Protein AF-A0A8J7MPU2-F1 (afdb_monomer)

Radius of gyration: 14.2 Å; Cα contacts (8 Å, |Δi|>4): 98; chains: 1; bounding box: 38×24×35 Å

pLDDT: mean 89.89, std 11.57, range [38.78, 98.19]

InterPro domains:
  IPR033891 Tetratricopeptide repeat protein 38 [PTHR16263] (2-90)

Solvent-accessible surface area (backbone atoms only — not comparable to full-atom values): 5789 Å² total; per-residue (Å²): 107,50,60,83,69,74,32,51,68,62,45,50,52,42,39,53,67,71,62,53,59,66,87,68,85,50,58,66,54,48,34,55,49,36,54,51,50,54,53,35,47,77,72,70,40,88,69,76,74,63,29,50,62,45,16,57,53,22,56,69,52,55,71,69,78,84,44,72,72,46,50,57,30,28,43,51,14,14,59,66,42,66,37,60,69,55,40,51,52,45,51,55,50,64,74,67,55,74,78,85,127

Secondary structure (DSSP, 8-state):
-TGGGT-HHHHHHHIIIIISSS----HHHHHHHHHHHHHHHHTT---TTHHHHHHHHHHHHTTT-S-HHHHHHHHHHHHHTT-HHHHHHHHHHHHHSPP--

Sequence (101 aa):
MHLDLGNAKAALALYDRDIRTEKTDDYRDIANAASLLSRLELEGAPVGNRWDELAHLAETRATDGCLAFADLHYMLALCGGGCEQASAGLIARRSATPALR

Foldseek 3Di:
DCVVVVNLVVLLVCLCPPLPVDLDLPLVSLQVSLVSLVSSVVSVHCNDCSLQSSQVSLLVCLVVPPDPSSLVSSLSSVVVNVVVVSNVVSVVVVVVDPDDD

Organism: NCBI:txid2803939

Structure (mmCIF, N/CA/C/O backbone):
data_AF-A0A8J7MPU2-F1
#
_entry.id   AF-A0A8J7MPU2-F1
#
loop_
_atom_site.group_PDB
_atom_site.id
_atom_site.type_symbol
_atom_site.label_atom_id
_atom_site.label_alt_id
_atom_site.label_comp_id
_atom_site.label_asym_id
_atom_site.label_entity_id
_atom_site.label_seq_id
_atom_site.pdbx_PDB_ins_code
_atom_site.Cartn_x
_atom_site.Cartn_y
_atom_site.Cartn_z
_atom_site.occupancy
_atom_site.B_iso_or_equiv
_atom_site.auth_seq_id
_atom_site.auth_comp_id
_atom_site.auth_asym_id
_atom_site.auth_atom_id
_atom_site.pdbx_PDB_model_num
ATOM 1 N N . MET A 1 1 ? -13.974 11.030 3.323 1.00 61.88 1 MET A N 1
ATOM 2 C CA . MET A 1 1 ? -13.592 9.599 3.229 1.00 61.88 1 MET A CA 1
ATOM 3 C C . MET A 1 1 ? -13.886 8.902 4.555 1.00 61.88 1 MET A C 1
ATOM 5 O O . MET A 1 1 ? -14.078 9.590 5.545 1.00 61.88 1 MET A O 1
ATOM 9 N N . HIS A 1 2 ? -13.929 7.561 4.613 1.00 71.81 2 HIS A N 1
ATOM 10 C CA . HIS A 1 2 ? -14.146 6.828 5.879 1.00 71.81 2 HIS A CA 1
ATOM 11 C C . HIS A 1 2 ? -13.106 7.160 6.963 1.00 71.81 2 HIS A C 1
ATOM 13 O O . HIS A 1 2 ? -13.451 7.177 8.142 1.00 71.81 2 HIS A O 1
ATOM 19 N N . LEU A 1 3 ? -11.867 7.458 6.556 1.00 69.56 3 LEU A N 1
ATOM 20 C CA . LEU A 1 3 ? -10.789 7.883 7.452 1.00 69.56 3 LEU A CA 1
ATOM 21 C C . LEU A 1 3 ? -11.091 9.230 8.124 1.00 69.56 3 LEU A C 1
ATOM 23 O O . LEU A 1 3 ? -11.016 9.316 9.340 1.00 69.56 3 LEU A O 1
ATOM 27 N N . ASP A 1 4 ? -11.576 10.222 7.373 1.00 72.19 4 ASP A N 1
ATOM 28 C CA . ASP A 1 4 ? -11.940 11.551 7.905 1.00 72.19 4 ASP A CA 1
ATOM 29 C C . ASP A 1 4 ? -13.100 11.509 8.920 1.00 72.19 4 ASP A C 1
ATOM 31 O O . ASP A 1 4 ? -13.358 12.478 9.628 1.00 72.19 4 ASP A O 1
ATOM 35 N N . LEU A 1 5 ? -13.825 10.386 8.975 1.00 79.06 5 LEU A N 1
ATOM 36 C CA . LEU A 1 5 ? -14.909 10.127 9.925 1.00 79.06 5 LEU A CA 1
ATOM 37 C C . LEU A 1 5 ? -14.452 9.268 11.119 1.00 79.06 5 LEU A C 1
ATOM 39 O O . LEU A 1 5 ? -15.293 8.767 11.864 1.00 79.06 5 LEU A O 1
ATOM 43 N N . GLY A 1 6 ? -13.144 9.030 11.270 1.00 77.38 6 GLY A N 1
ATOM 44 C CA . GLY A 1 6 ? -12.571 8.169 12.310 1.00 77.38 6 GLY A CA 1
ATOM 45 C C . GLY A 1 6 ? -12.906 6.683 12.145 1.00 77.38 6 GLY A C 1
ATOM 46 O O . GLY A 1 6 ? -12.736 5.894 13.073 1.00 77.38 6 GLY A O 1
ATOM 47 N N . ASN A 1 7 ? -13.407 6.262 10.978 1.00 87.81 7 ASN A N 1
ATOM 48 C CA . ASN A 1 7 ? -13.877 4.896 10.756 1.00 87.81 7 ASN A CA 1
ATOM 49 C C . ASN A 1 7 ? -12.818 4.032 10.057 1.00 87.81 7 ASN A C 1
ATOM 51 O O . ASN A 1 7 ? -13.013 3.530 8.944 1.00 87.81 7 ASN A O 1
ATOM 55 N N . ALA A 1 8 ? -11.688 3.839 10.740 1.00 90.81 8 ALA A N 1
ATOM 56 C CA . ALA A 1 8 ? -10.572 3.034 10.248 1.00 90.81 8 ALA A CA 1
ATOM 57 C C . ALA A 1 8 ? -10.968 1.576 9.945 1.00 90.81 8 ALA A C 1
ATOM 59 O O . ALA A 1 8 ? -10.501 0.992 8.969 1.00 90.81 8 ALA A O 1
ATOM 60 N N . LYS A 1 9 ? -11.896 0.996 10.719 1.00 90.50 9 LYS A N 1
ATOM 61 C CA . LYS A 1 9 ? -12.389 -0.372 10.487 1.00 90.50 9 LYS A CA 1
ATOM 62 C C . LYS A 1 9 ? -13.123 -0.503 9.151 1.00 90.50 9 LYS A C 1
ATOM 64 O O . LYS A 1 9 ? -12.903 -1.473 8.431 1.00 90.50 9 LYS A O 1
ATOM 69 N N . ALA A 1 10 ? -13.984 0.456 8.807 1.00 92.31 10 ALA A N 1
ATOM 70 C CA . ALA A 1 10 ? -14.666 0.444 7.514 1.00 92.31 10 ALA A CA 1
ATOM 71 C C . ALA A 1 10 ? -13.681 0.653 6.356 1.00 92.31 10 ALA A C 1
ATOM 73 O O . ALA A 1 10 ? -13.801 -0.009 5.330 1.00 92.31 10 ALA A O 1
ATOM 74 N N . ALA A 1 11 ? -12.682 1.519 6.535 1.00 94.12 11 ALA A N 1
ATOM 75 C CA . ALA A 1 11 ? -11.625 1.714 5.547 1.00 94.12 11 ALA A CA 1
ATOM 76 C C . ALA A 1 11 ? -10.773 0.444 5.332 1.00 94.12 11 ALA A C 1
ATOM 78 O O . ALA A 1 11 ? -10.481 0.109 4.188 1.00 94.12 11 ALA A O 1
ATOM 79 N N . LEU A 1 12 ? -10.453 -0.312 6.389 1.00 94.81 12 LEU A N 1
ATOM 80 C CA . LEU A 1 12 ? -9.809 -1.630 6.267 1.00 94.81 12 LEU A CA 1
ATOM 81 C C . LEU A 1 12 ? -10.699 -2.652 5.547 1.00 94.81 12 LEU A C 1
ATOM 83 O O . LEU A 1 12 ? -10.223 -3.390 4.694 1.00 94.81 12 LEU A O 1
ATOM 87 N N . ALA A 1 13 ? -12.003 -2.669 5.827 1.00 93.94 13 ALA A N 1
ATOM 88 C CA . ALA A 1 13 ? -12.922 -3.561 5.119 1.00 93.94 13 ALA A CA 1
ATOM 89 C C . ALA A 1 13 ? -13.015 -3.233 3.615 1.00 93.94 13 ALA A C 1
ATOM 91 O O . ALA A 1 13 ? -13.139 -4.138 2.793 1.00 93.94 13 ALA A O 1
ATOM 92 N N . LEU A 1 14 ? -12.936 -1.947 3.250 1.00 94.00 14 LEU A N 1
ATOM 93 C CA . LEU A 1 14 ? -12.842 -1.508 1.854 1.00 94.00 14 LEU A CA 1
ATOM 94 C C . LEU A 1 14 ? -11.517 -1.911 1.212 1.00 94.00 14 LEU A C 1
ATOM 96 O O . LEU A 1 14 ? -11.509 -2.309 0.049 1.00 94.00 14 LEU A O 1
ATOM 100 N N . TYR A 1 15 ? -10.415 -1.837 1.964 1.00 95.69 15 TYR A N 1
ATOM 101 C CA . TYR A 1 15 ? -9.127 -2.340 1.499 1.00 95.69 15 TYR A CA 1
ATOM 102 C C . TYR A 1 15 ? -9.258 -3.798 1.049 1.00 95.69 15 TYR A C 1
ATOM 104 O O . TYR A 1 15 ? -8.937 -4.117 -0.091 1.00 95.69 15 TYR A O 1
ATOM 112 N N . ASP A 1 16 ? -9.802 -4.656 1.912 1.00 95.44 16 ASP A N 1
ATOM 113 C CA . ASP A 1 16 ? -9.893 -6.093 1.641 1.00 95.44 16 ASP A CA 1
ATOM 114 C C . ASP A 1 16 ? -10.845 -6.414 0.477 1.00 95.44 16 ASP A C 1
ATOM 116 O O . ASP A 1 16 ? -10.532 -7.244 -0.377 1.00 95.44 16 ASP A O 1
ATOM 120 N N . ARG A 1 17 ? -12.011 -5.759 0.432 1.00 94.81 17 ARG A N 1
ATOM 121 C CA . ARG A 1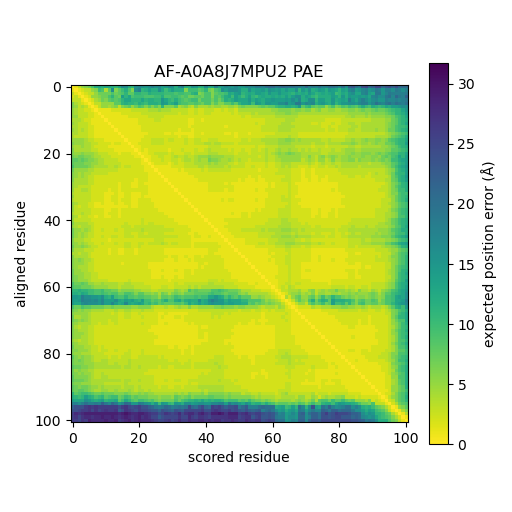 17 ? -13.098 -6.108 -0.499 1.00 94.81 17 ARG A CA 1
ATOM 122 C C . ARG A 1 17 ? -13.028 -5.407 -1.857 1.00 94.81 17 ARG A C 1
ATOM 124 O O . ARG A 1 17 ? -13.487 -5.964 -2.845 1.00 94.81 17 ARG A O 1
ATOM 131 N N . ASP A 1 18 ? -12.500 -4.189 -1.910 1.00 92.44 18 ASP A N 1
ATOM 132 C CA . ASP A 1 18 ? -12.631 -3.359 -3.112 1.00 92.44 18 ASP A CA 1
ATOM 133 C C . ASP A 1 18 ? -11.262 -2.976 -3.698 1.00 92.44 18 ASP A C 1
ATO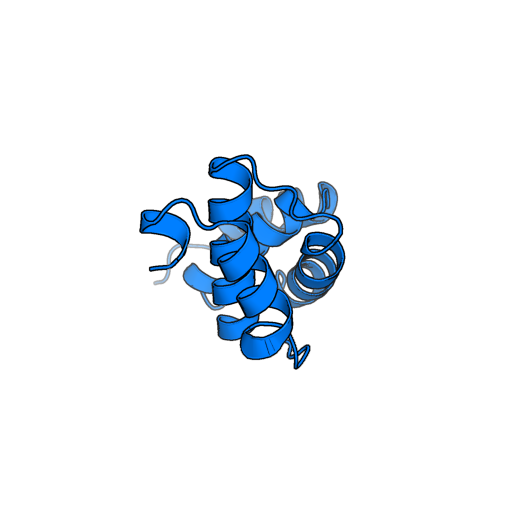M 135 O O . ASP A 1 18 ? -11.122 -2.908 -4.913 1.00 92.44 18 ASP A O 1
ATOM 139 N N . ILE A 1 19 ? -10.238 -2.759 -2.861 1.00 92.62 19 ILE A N 1
ATOM 140 C CA . ILE A 1 19 ? -8.907 -2.315 -3.327 1.00 92.62 19 ILE A CA 1
ATOM 141 C C . ILE A 1 19 ? -7.968 -3.496 -3.578 1.00 92.62 19 ILE A C 1
ATOM 143 O O . ILE A 1 19 ? -7.209 -3.488 -4.544 1.00 92.62 19 ILE A O 1
ATOM 147 N N . ARG A 1 20 ? -7.996 -4.509 -2.706 1.00 95.44 20 ARG A N 1
ATOM 148 C CA . ARG A 1 20 ? -7.063 -5.644 -2.739 1.00 95.44 20 ARG A CA 1
ATOM 149 C C . ARG A 1 20 ? -7.747 -7.004 -2.854 1.00 95.44 20 ARG A C 1
ATOM 151 O O . ARG A 1 20 ? -7.186 -8.026 -2.461 1.00 95.44 20 ARG A O 1
ATOM 158 N N . THR A 1 21 ? -8.950 -7.024 -3.427 1.00 93.75 21 THR A N 1
ATOM 159 C CA . THR A 1 21 ? -9.636 -8.277 -3.772 1.00 93.75 21 THR A CA 1
ATOM 160 C C . THR A 1 21 ? -8.947 -8.999 -4.923 1.00 93.75 21 THR A C 1
ATOM 162 O O . THR A 1 21 ? -8.661 -10.190 -4.806 1.00 93.75 21 THR A O 1
ATOM 165 N N . GLU A 1 22 ? -8.602 -8.284 -5.993 1.00 92.12 22 GLU A N 1
ATOM 166 C CA . GLU A 1 22 ? -7.724 -8.812 -7.035 1.00 92.12 22 GLU A CA 1
ATOM 167 C C . GLU A 1 22 ? -6.282 -8.415 -6.739 1.00 92.12 22 GLU A C 1
ATOM 169 O O . GLU A 1 22 ? -5.984 -7.246 -6.491 1.00 92.12 22 GLU A O 1
ATOM 174 N N . LYS A 1 23 ? -5.379 -9.401 -6.749 1.00 91.31 23 LYS A N 1
ATOM 175 C CA . LYS A 1 23 ? -3.968 -9.208 -6.402 1.00 91.31 23 LYS A CA 1
ATOM 176 C C . LYS A 1 23 ? -3.091 -8.980 -7.631 1.00 91.31 23 LYS A C 1
ATOM 178 O O . LYS A 1 23 ? -2.164 -9.734 -7.904 1.00 91.31 23 LYS A O 1
ATOM 183 N N . THR A 1 24 ? -3.442 -7.959 -8.399 1.00 94.38 24 THR A N 1
ATOM 184 C CA . THR A 1 24 ? -2.698 -7.500 -9.582 1.00 94.38 24 THR A CA 1
ATOM 185 C C . THR A 1 24 ? -1.343 -6.902 -9.203 1.00 94.38 24 THR A C 1
ATOM 187 O O . THR A 1 24 ? -1.152 -6.423 -8.086 1.00 94.38 24 THR 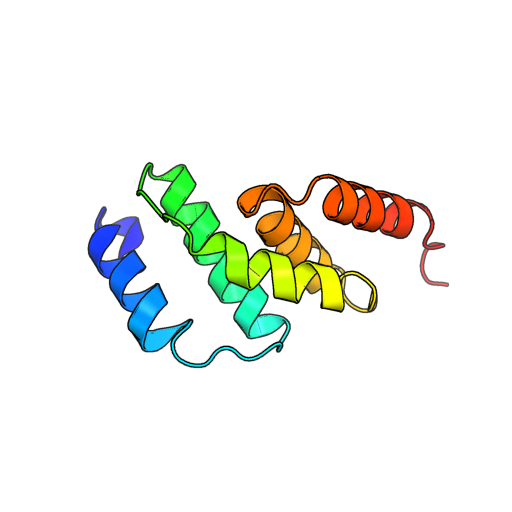A O 1
ATOM 190 N N . ASP A 1 25 ? -0.409 -6.863 -10.146 1.00 92.44 25 ASP A N 1
ATOM 191 C CA . ASP A 1 25 ? 0.891 -6.208 -9.980 1.00 92.44 25 ASP A CA 1
ATOM 192 C C . ASP A 1 25 ? 0.982 -4.856 -10.719 1.00 92.44 25 ASP A C 1
ATOM 194 O O . ASP A 1 25 ? 2.076 -4.339 -10.955 1.00 92.44 25 ASP A O 1
ATOM 198 N N . ASP A 1 26 ? -0.169 -4.262 -11.066 1.00 93.88 26 ASP A N 1
ATOM 199 C CA . ASP A 1 26 ? -0.240 -2.904 -11.604 1.00 93.88 26 ASP A CA 1
ATOM 200 C C . ASP A 1 26 ? 0.237 -1.908 -10.539 1.00 93.88 26 ASP A C 1
ATOM 202 O O . ASP A 1 26 ? -0.232 -1.899 -9.396 1.00 93.88 26 ASP A O 1
ATOM 206 N N . TYR A 1 27 ? 1.162 -1.026 -10.920 1.00 93.25 27 TYR A N 1
ATOM 207 C CA . TYR A 1 27 ? 1.748 -0.053 -10.001 1.00 93.25 27 TYR A CA 1
ATOM 208 C C . TYR A 1 27 ? 0.698 0.856 -9.344 1.00 93.25 27 TYR A C 1
ATOM 210 O O . TYR A 1 27 ? 0.921 1.342 -8.236 1.00 93.25 27 TYR A O 1
ATOM 218 N N . ARG A 1 28 ? -0.438 1.111 -10.007 1.00 95.00 28 ARG A N 1
ATOM 219 C CA . ARG A 1 28 ? -1.532 1.941 -9.476 1.00 95.00 28 ARG A CA 1
ATOM 220 C C . ARG A 1 28 ? -2.271 1.224 -8.361 1.00 95.00 28 ARG A C 1
ATOM 222 O O . ARG A 1 28 ? -2.611 1.859 -7.365 1.00 95.00 28 ARG A O 1
ATOM 229 N N . ASP A 1 29 ? -2.470 -0.079 -8.506 1.00 95.88 29 ASP A N 1
ATOM 230 C CA . ASP A 1 29 ? -3.150 -0.895 -7.504 1.00 95.88 29 ASP A CA 1
ATOM 231 C C . ASP A 1 29 ? -2.273 -1.012 -6.254 1.00 95.88 29 ASP A C 1
ATOM 233 O O . ASP A 1 29 ? -2.741 -0.748 -5.144 1.00 95.88 29 ASP A O 1
ATOM 237 N N . ILE A 1 30 ? -0.970 -1.254 -6.439 1.00 96.50 30 ILE A N 1
ATOM 238 C CA . ILE A 1 30 ? 0.015 -1.247 -5.348 1.00 96.50 30 ILE A CA 1
ATOM 239 C C . ILE A 1 30 ? 0.079 0.138 -4.685 1.00 96.50 30 ILE A C 1
ATOM 241 O O . ILE A 1 30 ? 0.056 0.236 -3.458 1.00 96.50 30 ILE A O 1
ATOM 245 N N . ALA A 1 31 ? 0.109 1.224 -5.465 1.00 96.31 31 ALA A N 1
ATOM 246 C CA . ALA A 1 31 ? 0.177 2.585 -4.932 1.00 96.31 31 ALA A CA 1
ATOM 247 C C . ALA A 1 31 ? -1.055 2.969 -4.102 1.00 96.31 31 ALA A C 1
ATOM 249 O O . ALA A 1 31 ? -0.919 3.525 -3.006 1.00 96.31 31 ALA A O 1
ATOM 250 N N . ASN A 1 32 ? -2.252 2.650 -4.592 1.00 96.06 32 ASN A N 1
ATOM 251 C CA . ASN A 1 32 ? -3.503 2.914 -3.884 1.00 96.06 32 ASN A CA 1
ATOM 252 C C . ASN A 1 32 ? -3.590 2.109 -2.583 1.00 96.06 32 ASN A C 1
ATOM 254 O O . ASN A 1 32 ? -3.953 2.664 -1.539 1.00 96.06 32 ASN A O 1
ATOM 258 N N . ALA A 1 33 ? -3.211 0.829 -2.636 1.00 97.50 33 ALA A N 1
ATOM 259 C CA . ALA A 1 33 ? -3.173 -0.058 -1.482 1.00 97.50 33 ALA A CA 1
ATOM 260 C C . ALA A 1 33 ? -2.172 0.437 -0.422 1.00 97.50 33 ALA A C 1
ATOM 262 O O . ALA A 1 33 ? -2.569 0.697 0.717 1.00 97.50 33 ALA A O 1
ATOM 263 N N . ALA A 1 34 ? -0.914 0.671 -0.808 1.00 97.94 34 ALA A N 1
ATOM 264 C CA . ALA A 1 34 ? 0.141 1.145 0.090 1.00 97.94 34 ALA A CA 1
ATOM 265 C C . ALA A 1 34 ? -0.211 2.497 0.7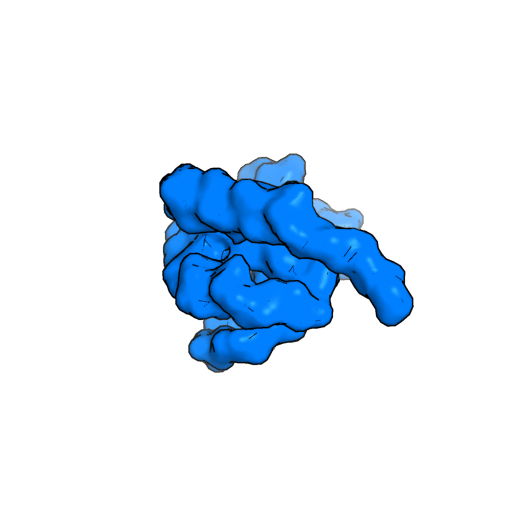28 1.00 97.94 34 ALA A C 1
ATOM 267 O O . ALA A 1 34 ? -0.033 2.698 1.929 1.00 97.94 34 ALA A O 1
ATOM 268 N N . SER A 1 35 ? -0.793 3.413 -0.050 1.00 96.81 35 SER A N 1
ATOM 269 C CA . SER A 1 35 ? -1.248 4.704 0.468 1.00 96.81 35 SER A CA 1
ATOM 270 C C . SER A 1 35 ? -2.325 4.553 1.541 1.00 96.81 35 SER A C 1
ATOM 272 O O . SER A 1 35 ? -2.330 5.305 2.517 1.00 96.81 35 SER A O 1
ATOM 274 N N . LEU A 1 36 ? -3.276 3.631 1.352 1.00 96.56 36 LEU A N 1
ATOM 275 C CA . LEU A 1 36 ? -4.353 3.417 2.317 1.00 96.56 36 LEU A CA 1
ATOM 276 C C . LEU A 1 36 ? -3.839 2.770 3.602 1.00 96.56 36 LEU A C 1
ATOM 278 O O . LEU A 1 36 ? -4.188 3.251 4.679 1.00 96.56 36 LEU A O 1
ATOM 282 N N . LEU A 1 37 ? -2.992 1.744 3.498 1.00 97.50 37 LEU A N 1
ATOM 283 C CA . LEU A 1 37 ? -2.389 1.109 4.672 1.00 97.50 37 LEU A CA 1
ATOM 284 C C . LEU A 1 37 ? -1.542 2.093 5.478 1.00 97.50 37 LEU A C 1
ATOM 286 O O . LEU A 1 37 ? -1.722 2.182 6.688 1.00 97.50 37 LEU A O 1
ATOM 290 N N . SER A 1 38 ? -0.712 2.903 4.815 1.00 96.81 38 SER A N 1
ATOM 291 C CA . SER A 1 38 ? 0.110 3.911 5.494 1.00 96.81 38 SER A CA 1
ATOM 292 C C . SER A 1 38 ? -0.742 4.901 6.297 1.00 96.81 38 SER A C 1
ATOM 294 O O . SER A 1 38 ? -0.453 5.173 7.460 1.00 96.81 38 SER A O 1
ATOM 296 N N . ARG A 1 39 ? -1.846 5.397 5.721 1.00 95.56 39 ARG A N 1
ATOM 297 C CA . ARG A 1 39 ? -2.776 6.288 6.437 1.00 95.56 39 ARG A CA 1
ATOM 298 C C . ARG A 1 39 ? -3.456 5.595 7.616 1.00 95.56 39 ARG A C 1
ATOM 300 O O . ARG A 1 39 ? -3.606 6.202 8.667 1.00 95.56 39 ARG A O 1
ATOM 307 N N . LEU A 1 40 ? -3.863 4.340 7.446 1.00 95.12 40 LEU A N 1
ATOM 308 C CA . LEU A 1 40 ? -4.473 3.550 8.514 1.00 95.12 40 LEU A CA 1
ATOM 309 C C . LEU A 1 40 ? -3.509 3.326 9.685 1.00 95.12 40 LEU A C 1
ATOM 311 O O . LEU A 1 40 ? -3.922 3.479 10.830 1.00 95.12 40 LEU A O 1
ATOM 315 N N . GLU A 1 41 ? -2.239 3.022 9.419 1.00 94.88 41 GLU A N 1
ATOM 316 C CA . GLU A 1 41 ? -1.220 2.894 10.468 1.00 94.88 41 GLU A CA 1
ATOM 317 C C . GLU A 1 41 ? -0.948 4.210 11.194 1.00 94.88 41 GLU A C 1
ATOM 319 O O . GLU A 1 41 ? -0.832 4.210 12.418 1.00 94.88 41 GLU A O 1
ATOM 324 N N . LEU A 1 42 ? -0.890 5.335 10.470 1.00 92.69 42 LEU A N 1
ATOM 325 C CA . LEU A 1 42 ? -0.721 6.661 11.078 1.00 92.69 42 LEU A CA 1
ATOM 326 C C . LEU A 1 42 ? -1.884 7.028 12.017 1.00 92.69 42 LEU A C 1
ATOM 328 O O . LEU A 1 42 ? -1.670 7.706 13.017 1.00 92.69 42 LEU A O 1
ATOM 332 N N . GLU A 1 43 ? -3.089 6.533 11.730 1.00 92.44 43 GLU A N 1
ATOM 333 C CA . GLU A 1 43 ? -4.283 6.642 12.585 1.00 92.44 43 GLU A CA 1
ATOM 334 C C . GLU A 1 43 ? -4.323 5.578 13.707 1.00 92.44 43 GLU A C 1
ATOM 336 O O . GLU A 1 43 ? -5.306 5.463 14.441 1.00 92.44 43 GLU A O 1
ATOM 341 N N . GLY A 1 44 ? -3.272 4.762 13.850 1.00 92.31 44 GLY A N 1
ATOM 342 C CA . GLY A 1 44 ? -3.164 3.716 14.871 1.00 92.31 44 GLY A CA 1
ATOM 343 C C . GLY A 1 44 ? -4.003 2.464 14.598 1.00 92.31 44 GLY A C 1
ATOM 344 O O . GLY A 1 44 ? -4.203 1.646 15.500 1.00 92.31 44 GLY A O 1
ATOM 345 N N . ALA A 1 45 ? -4.519 2.288 13.379 1.00 94.69 45 ALA A N 1
ATOM 346 C CA . ALA A 1 45 ? -5.305 1.116 13.023 1.00 94.69 45 ALA A CA 1
ATOM 347 C C . ALA A 1 45 ? -4.406 -0.115 12.793 1.00 94.69 45 ALA A C 1
ATOM 349 O O . ALA A 1 45 ? -3.389 -0.020 12.104 1.00 94.69 45 ALA A O 1
ATOM 350 N N . PRO A 1 46 ? -4.788 -1.302 13.299 1.00 94.38 46 PRO A N 1
ATOM 351 C CA . PRO A 1 46 ? -4.002 -2.515 13.110 1.00 94.38 46 PRO A CA 1
ATOM 352 C C . PRO A 1 46 ? -4.174 -3.049 11.681 1.00 94.38 46 PRO A C 1
ATOM 354 O O . PRO A 1 46 ? -5.149 -3.738 11.374 1.00 94.38 46 PRO A O 1
ATOM 357 N N . VAL A 1 47 ? -3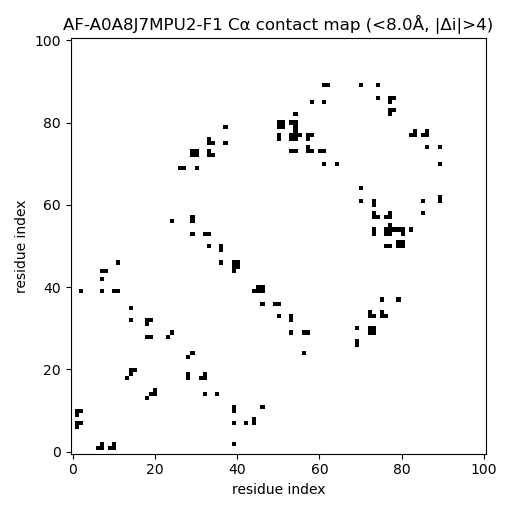.219 -2.753 10.800 1.00 96.50 47 VAL A N 1
ATOM 358 C CA . VAL A 1 47 ? -3.252 -3.218 9.400 1.00 96.50 47 VAL A CA 1
ATOM 359 C C . VAL A 1 47 ? -2.886 -4.698 9.232 1.00 96.50 47 VAL A C 1
ATOM 361 O O . VAL A 1 47 ? -3.231 -5.304 8.215 1.00 96.50 47 VAL A O 1
ATOM 364 N N . GLY A 1 48 ? -2.278 -5.320 10.246 1.00 95.75 48 GLY A N 1
ATOM 365 C CA . GLY A 1 48 ? -1.928 -6.742 10.243 1.00 95.75 48 GLY A CA 1
ATOM 366 C C . GLY A 1 48 ? -0.876 -7.084 9.184 1.00 95.75 48 GLY A C 1
ATOM 367 O O . GLY A 1 48 ? 0.046 -6.315 8.955 1.00 95.75 48 GLY A O 1
ATOM 368 N N . ASN A 1 49 ? -1.035 -8.226 8.518 1.00 96.50 49 ASN A N 1
ATOM 369 C CA . ASN A 1 49 ? -0.092 -8.755 7.523 1.00 96.50 49 ASN A CA 1
ATOM 370 C C . ASN A 1 49 ? -0.339 -8.247 6.088 1.00 96.50 49 ASN A C 1
ATOM 372 O O . ASN A 1 49 ? 0.116 -8.850 5.119 1.00 96.50 49 ASN A O 1
ATOM 376 N N . ARG A 1 50 ? -1.114 -7.168 5.920 1.00 97.81 50 ARG A N 1
ATOM 377 C CA . ARG A 1 50 ? -1.489 -6.655 4.588 1.00 97.81 50 ARG A CA 1
ATOM 378 C C . ARG A 1 50 ? -0.302 -6.083 3.817 1.00 97.81 50 ARG A C 1
ATOM 380 O O . ARG A 1 50 ? -0.363 -6.016 2.593 1.00 97.81 50 ARG A O 1
ATOM 387 N N . TRP A 1 51 ? 0.761 -5.702 4.521 1.00 98.19 51 TRP A N 1
ATOM 388 C CA . TRP A 1 51 ? 1.999 -5.249 3.905 1.00 98.19 51 TRP A CA 1
ATOM 389 C C . TRP A 1 51 ? 2.778 -6.363 3.217 1.00 98.19 51 TRP A C 1
ATOM 391 O O . TRP A 1 51 ? 3.362 -6.096 2.176 1.00 98.19 51 TRP A O 1
ATOM 401 N N . ASP A 1 52 ? 2.751 -7.592 3.737 1.00 97.56 52 ASP A N 1
ATOM 402 C CA . ASP A 1 52 ? 3.589 -8.700 3.257 1.00 97.56 52 ASP A CA 1
ATOM 403 C C . ASP A 1 52 ? 3.415 -8.942 1.750 1.00 97.56 52 ASP A C 1
ATOM 405 O O . ASP A 1 52 ? 4.380 -9.093 1.001 1.00 97.56 52 ASP A O 1
ATOM 409 N N . GLU A 1 53 ? 2.164 -8.928 1.287 1.00 96.69 53 GLU A N 1
ATOM 410 C CA . GLU A 1 53 ? 1.830 -9.115 -0.124 1.00 96.69 53 GLU A CA 1
ATOM 411 C C . GLU A 1 53 ? 2.301 -7.942 -0.988 1.00 96.69 53 GLU A C 1
ATOM 413 O O . GLU A 1 53 ? 2.920 -8.152 -2.033 1.00 96.69 53 GLU A O 1
ATOM 418 N N . LEU A 1 54 ? 2.063 -6.709 -0.536 1.00 97.81 54 LEU A N 1
ATOM 419 C CA . LEU A 1 54 ? 2.506 -5.518 -1.257 1.00 97.81 54 LEU A CA 1
ATOM 420 C C . LEU A 1 54 ? 4.029 -5.432 -1.317 1.00 97.81 54 LEU A C 1
ATOM 422 O O . LEU A 1 54 ? 4.569 -5.034 -2.345 1.00 97.81 54 LEU A O 1
ATOM 426 N N . ALA A 1 55 ? 4.717 -5.803 -0.240 1.00 97.62 55 ALA A N 1
ATOM 427 C CA . ALA A 1 55 ? 6.167 -5.794 -0.158 1.00 97.62 55 ALA A CA 1
ATOM 428 C C . ALA A 1 55 ? 6.778 -6.802 -1.139 1.00 97.62 55 ALA A C 1
ATOM 430 O O . ALA A 1 55 ? 7.706 -6.459 -1.867 1.00 97.62 55 ALA A O 1
ATOM 431 N N . HIS A 1 56 ? 6.198 -8.000 -1.245 1.00 96.06 56 HIS A N 1
ATOM 432 C CA . HIS A 1 56 ? 6.641 -9.007 -2.208 1.00 96.06 56 HIS A CA 1
ATOM 433 C C . HIS A 1 56 ? 6.486 -8.547 -3.670 1.00 96.06 56 HIS A C 1
ATOM 435 O O . HIS A 1 56 ? 7.402 -8.693 -4.487 1.00 96.06 56 HIS A O 1
ATOM 441 N N . LEU A 1 57 ? 5.345 -7.935 -4.010 1.00 95.75 57 LEU A N 1
ATOM 442 C CA . LEU A 1 57 ? 5.141 -7.357 -5.343 1.00 95.75 57 LEU A CA 1
ATOM 443 C C . LEU A 1 57 ? 6.084 -6.177 -5.600 1.00 95.75 57 LEU A C 1
ATOM 445 O O . LEU A 1 57 ? 6.684 -6.078 -6.674 1.00 95.75 57 LEU A O 1
ATOM 449 N N . ALA A 1 58 ? 6.240 -5.301 -4.608 1.00 95.81 58 ALA A N 1
ATOM 450 C CA . ALA A 1 58 ? 7.119 -4.146 -4.677 1.00 95.81 58 ALA A CA 1
ATOM 451 C C . ALA A 1 58 ? 8.578 -4.557 -4.877 1.00 95.81 58 ALA A C 1
ATOM 453 O O . ALA A 1 58 ? 9.252 -3.927 -5.676 1.00 95.81 58 ALA A O 1
ATOM 454 N N . GLU A 1 59 ? 9.066 -5.617 -4.233 1.00 94.56 59 GLU A N 1
ATOM 455 C CA . GLU A 1 59 ? 10.436 -6.108 -4.420 1.00 94.56 59 GLU A CA 1
ATOM 456 C C . GLU A 1 59 ? 10.692 -6.523 -5.874 1.00 94.56 59 GLU A C 1
ATOM 458 O O . GLU A 1 59 ? 11.707 -6.151 -6.466 1.00 94.56 59 GLU A O 1
ATOM 463 N N . THR A 1 60 ? 9.725 -7.207 -6.489 1.00 91.75 60 THR A N 1
ATOM 464 C CA . THR A 1 60 ? 9.812 -7.633 -7.893 1.00 91.75 60 THR A CA 1
ATOM 465 C C . THR A 1 60 ? 9.813 -6.426 -8.840 1.00 91.75 60 THR A C 1
ATOM 467 O O . THR A 1 60 ? 10.611 -6.352 -9.777 1.00 91.75 60 THR A O 1
ATOM 470 N N . ARG A 1 61 ? 8.946 -5.441 -8.573 1.00 89.69 61 ARG A N 1
ATOM 471 C CA . ARG A 1 61 ? 8.740 -4.249 -9.416 1.00 89.69 61 ARG A CA 1
ATOM 472 C C . ARG A 1 61 ? 9.708 -3.098 -9.139 1.00 89.69 61 ARG A C 1
ATOM 474 O O . ARG A 1 61 ? 9.893 -2.230 -9.993 1.00 89.69 61 ARG A O 1
ATOM 481 N N . ALA A 1 62 ? 10.381 -3.094 -7.992 1.00 83.81 62 ALA A N 1
ATOM 482 C CA . ALA A 1 62 ? 11.358 -2.081 -7.594 1.00 83.81 62 ALA A CA 1
ATOM 483 C C . ALA A 1 62 ? 12.574 -2.033 -8.528 1.00 83.81 62 ALA A C 1
ATOM 485 O O . ALA A 1 62 ? 13.373 -1.106 -8.437 1.00 83.81 62 ALA A O 1
ATOM 486 N N . THR A 1 63 ? 12.711 -2.985 -9.452 1.00 78.88 63 THR A N 1
ATOM 487 C CA . THR A 1 63 ? 13.753 -2.991 -10.481 1.00 78.88 63 THR A CA 1
ATOM 488 C C . THR A 1 63 ? 13.358 -2.250 -11.768 1.00 78.88 63 THR A C 1
ATOM 490 O O . THR A 1 63 ? 14.259 -1.817 -12.485 1.00 78.88 63 THR A O 1
ATOM 493 N N . ASP A 1 64 ? 12.068 -1.947 -11.995 1.00 79.56 64 ASP A N 1
ATOM 494 C CA . ASP A 1 64 ? 11.559 -1.320 -13.233 1.00 79.56 64 ASP A CA 1
ATOM 495 C C . ASP A 1 64 ? 12.092 0.115 -13.425 1.00 79.56 64 ASP A C 1
ATOM 497 O O . ASP A 1 64 ? 12.631 0.468 -14.470 1.00 79.56 64 ASP A O 1
ATOM 501 N N . GLY A 1 65 ? 11.974 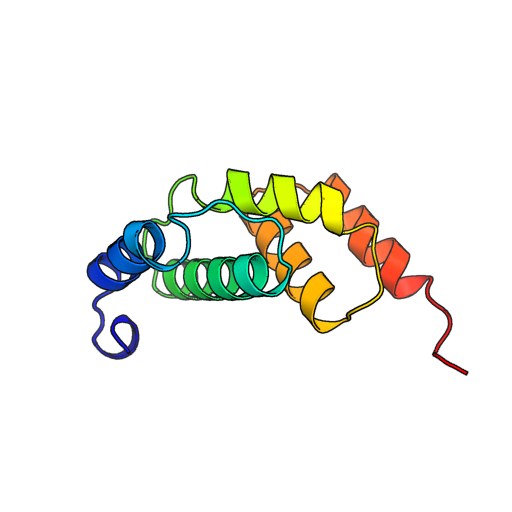0.973 -12.401 1.00 72.56 65 GLY A N 1
ATOM 502 C CA . GLY A 1 65 ? 12.663 2.282 -12.343 1.00 72.56 65 GLY A CA 1
ATOM 503 C C . GLY A 1 65 ? 12.143 3.368 -13.265 1.00 72.56 65 GLY A C 1
ATOM 504 O O . GLY A 1 65 ? 12.677 4.475 -13.276 1.00 72.56 65 GLY A O 1
ATOM 505 N N . CYS A 1 66 ? 11.071 3.088 -13.997 1.00 77.38 66 CYS A N 1
ATOM 506 C CA . CYS A 1 66 ? 10.523 4.010 -14.979 1.00 77.38 66 CYS A CA 1
ATOM 507 C C . CYS A 1 66 ? 9.744 5.179 -14.352 1.00 77.38 66 CYS A C 1
ATOM 509 O O . CYS A 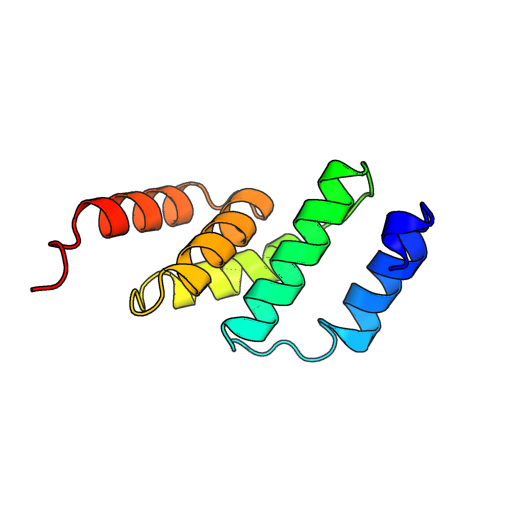1 66 ? 9.663 6.245 -14.955 1.00 77.38 66 CYS A O 1
ATOM 511 N N . LEU A 1 67 ? 9.164 5.009 -13.154 1.00 87.12 67 LEU A N 1
ATOM 512 C CA . LEU A 1 67 ? 8.231 5.978 -12.561 1.00 87.12 67 LEU A CA 1
ATOM 513 C C . LEU A 1 67 ? 8.596 6.311 -11.110 1.00 87.12 67 LEU A C 1
ATOM 515 O O . LEU A 1 67 ? 8.517 5.462 -10.228 1.00 87.12 67 LEU A O 1
ATOM 519 N N . ALA A 1 68 ? 8.934 7.581 -10.847 1.00 90.44 68 ALA A N 1
ATOM 520 C CA . ALA A 1 68 ? 9.185 8.092 -9.489 1.00 90.44 68 ALA A CA 1
ATOM 521 C C . ALA A 1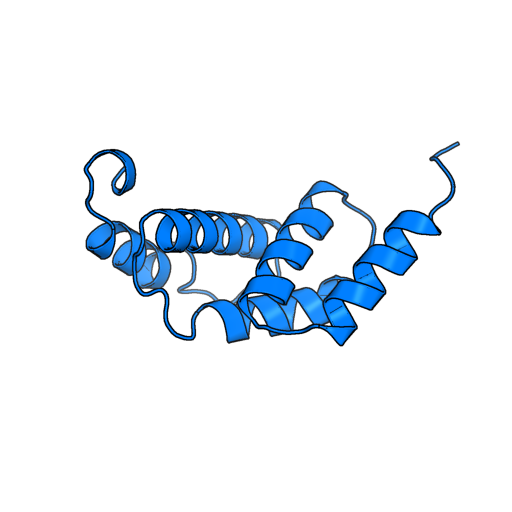 68 ? 8.011 7.863 -8.543 1.00 90.44 68 ALA A C 1
ATOM 523 O O . ALA A 1 68 ? 8.202 7.478 -7.394 1.00 90.44 68 ALA A O 1
ATOM 524 N N . PHE A 1 69 ? 6.798 8.048 -9.058 1.00 92.44 69 PHE A N 1
ATOM 525 C CA . PHE A 1 69 ? 5.581 7.788 -8.311 1.00 92.44 69 PHE A CA 1
ATOM 526 C C . PHE A 1 69 ? 5.509 6.332 -7.835 1.00 92.44 69 PHE A C 1
ATOM 528 O O . PHE A 1 69 ? 5.293 6.103 -6.652 1.00 92.44 69 PHE A O 1
ATOM 535 N N . ALA A 1 70 ? 5.733 5.361 -8.725 1.00 94.25 70 ALA A N 1
ATOM 536 C CA . ALA A 1 70 ? 5.679 3.946 -8.366 1.00 94.25 70 ALA A CA 1
ATOM 537 C C . ALA A 1 70 ? 6.751 3.596 -7.325 1.00 94.25 70 ALA A C 1
ATOM 539 O O . ALA A 1 70 ? 6.431 3.011 -6.298 1.00 94.25 70 ALA A O 1
ATOM 540 N N . ASP A 1 71 ? 7.987 4.058 -7.522 1.00 94.62 71 ASP A N 1
ATOM 541 C CA . ASP A 1 71 ? 9.091 3.783 -6.598 1.00 94.62 71 ASP A CA 1
ATOM 542 C C . ASP A 1 71 ? 8.842 4.297 -5.175 1.00 94.62 71 ASP A C 1
ATOM 544 O O . ASP A 1 71 ? 9.184 3.615 -4.213 1.00 94.62 71 ASP A O 1
ATOM 548 N N . LEU A 1 72 ? 8.232 5.475 -5.010 1.00 95.19 72 LEU A N 1
ATOM 549 C CA . LEU A 1 72 ? 7.889 5.976 -3.675 1.00 95.19 72 LEU A CA 1
ATOM 550 C C . LEU A 1 72 ? 6.857 5.076 -2.979 1.00 95.19 72 LEU A C 1
ATOM 552 O O . LEU A 1 72 ? 6.945 4.858 -1.773 1.00 95.19 72 LEU A O 1
ATOM 556 N N . HIS A 1 73 ? 5.910 4.514 -3.729 1.00 97.50 73 HIS A N 1
ATOM 557 C CA . HIS A 1 73 ? 4.911 3.602 -3.172 1.00 97.50 73 HIS A CA 1
ATOM 558 C C . HIS A 1 73 ? 5.468 2.201 -2.927 1.00 97.50 73 HIS A C 1
ATOM 560 O O . HIS A 1 73 ? 5.113 1.572 -1.932 1.00 97.50 73 HIS A O 1
ATOM 566 N N . TYR A 1 74 ? 6.384 1.733 -3.774 1.00 97.19 74 TYR A N 1
ATOM 567 C CA . TYR A 1 74 ? 7.146 0.518 -3.511 1.00 97.19 74 TYR A CA 1
ATOM 568 C C . TYR A 1 74 ? 7.976 0.673 -2.242 1.00 97.19 74 TYR A C 1
ATOM 570 O O . TYR A 1 74 ? 7.971 -0.227 -1.415 1.00 97.19 74 TYR A O 1
ATOM 578 N N . MET A 1 75 ? 8.592 1.836 -2.016 1.00 96.94 75 MET A N 1
ATOM 579 C CA . MET A 1 75 ? 9.299 2.110 -0.765 1.00 96.94 75 MET A CA 1
ATOM 580 C C . MET A 1 75 ? 8.378 2.009 0.456 1.00 96.94 75 MET A C 1
ATOM 582 O O . MET A 1 75 ? 8.755 1.394 1.448 1.00 96.94 75 MET A O 1
ATOM 586 N N . LEU A 1 76 ? 7.164 2.569 0.388 1.00 97.75 76 LEU A N 1
ATOM 587 C CA . LEU A 1 76 ? 6.182 2.430 1.470 1.00 97.75 76 LEU A CA 1
ATOM 588 C C . LEU A 1 76 ? 5.843 0.960 1.736 1.00 97.75 76 LEU A C 1
ATOM 590 O O . LEU A 1 76 ? 5.860 0.539 2.889 1.00 97.75 76 LEU A O 1
ATOM 594 N N . ALA A 1 77 ? 5.589 0.182 0.682 1.00 98.00 77 ALA A N 1
ATOM 595 C CA . ALA A 1 77 ? 5.282 -1.239 0.799 1.00 98.00 77 ALA A CA 1
ATOM 596 C C . ALA A 1 77 ? 6.442 -2.049 1.395 1.00 98.00 77 ALA A C 1
ATOM 598 O O . ALA A 1 77 ? 6.230 -2.832 2.316 1.00 98.00 77 ALA A O 1
ATOM 599 N N . LEU A 1 78 ? 7.669 -1.825 0.919 1.00 97.88 78 LEU A N 1
ATOM 600 C CA . LEU A 1 78 ? 8.865 -2.511 1.409 1.00 97.88 78 LEU A CA 1
ATOM 601 C C . LEU A 1 78 ? 9.163 -2.164 2.872 1.00 97.88 78 LEU A C 1
ATOM 603 O O . LEU A 1 78 ? 9.473 -3.056 3.655 1.00 97.88 78 LEU A O 1
ATOM 607 N N . CYS A 1 79 ? 9.029 -0.894 3.265 1.00 97.19 79 CYS A N 1
ATOM 608 C CA . CYS A 1 79 ? 9.173 -0.487 4.663 1.00 97.19 79 CYS A CA 1
ATOM 609 C C . CYS A 1 79 ? 8.078 -1.092 5.549 1.00 97.19 79 CYS A C 1
ATOM 611 O O . CYS A 1 79 ? 8.395 -1.627 6.608 1.00 97.19 79 CYS A O 1
ATOM 613 N N . GLY A 1 80 ? 6.815 -1.051 5.110 1.00 96.88 80 GLY A N 1
ATOM 614 C CA . GLY A 1 80 ? 5.693 -1.644 5.844 1.00 96.88 80 GLY A CA 1
ATOM 615 C C . GLY A 1 80 ? 5.819 -3.162 6.010 1.00 96.88 80 GLY A C 1
ATOM 616 O O . GLY A 1 80 ? 5.424 -3.703 7.038 1.00 96.88 80 GLY A O 1
ATOM 617 N N . GLY A 1 81 ? 6.419 -3.848 5.031 1.00 97.25 81 GLY A N 1
ATOM 618 C CA . GLY A 1 81 ? 6.706 -5.287 5.082 1.00 97.25 81 GLY A CA 1
ATOM 619 C C . GLY A 1 81 ? 8.047 -5.660 5.723 1.00 97.25 81 GLY A C 1
ATOM 620 O O . GLY A 1 81 ? 8.387 -6.839 5.764 1.00 97.25 81 GLY A O 1
ATOM 621 N N . GLY A 1 82 ? 8.839 -4.692 6.198 1.00 96.31 82 GLY A N 1
ATOM 622 C CA . GLY A 1 82 ? 10.142 -4.958 6.821 1.00 96.31 82 GLY A CA 1
ATOM 623 C C . GLY A 1 82 ? 11.231 -5.470 5.863 1.00 96.31 82 GLY A C 1
ATOM 624 O O . GLY A 1 82 ? 12.196 -6.098 6.298 1.00 96.31 82 GLY A O 1
ATOM 625 N N . CYS A 1 83 ? 11.114 -5.213 4.560 1.00 96.31 83 CYS A N 1
ATOM 626 C CA . CYS A 1 83 ? 12.047 -5.678 3.530 1.00 96.31 83 CYS A CA 1
ATOM 627 C C . CYS A 1 83 ? 13.284 -4.766 3.412 1.00 96.31 83 CYS A C 1
ATOM 629 O O . CYS A 1 83 ? 13.507 -4.123 2.385 1.00 96.31 83 CYS A O 1
ATOM 631 N N . GLU A 1 84 ? 14.113 -4.710 4.459 1.00 95.69 84 GLU A N 1
ATOM 632 C CA . GLU A 1 84 ? 15.238 -3.762 4.574 1.00 95.69 84 GLU A CA 1
ATOM 633 C C . GLU A 1 84 ? 16.225 -3.808 3.395 1.00 95.69 84 GLU A C 1
ATOM 635 O O . GLU A 1 84 ? 16.644 -2.763 2.891 1.00 95.69 84 GLU A O 1
ATOM 640 N N . GLN A 1 85 ? 16.580 -5.009 2.924 1.00 94.81 85 GLN A N 1
ATOM 641 C CA . GLN A 1 85 ? 17.515 -5.177 1.804 1.00 94.81 85 GLN A CA 1
ATOM 642 C C . GLN A 1 85 ? 16.951 -4.604 0.498 1.00 94.81 85 GLN A C 1
ATOM 644 O O . GLN A 1 85 ? 17.648 -3.875 -0.210 1.00 94.81 85 GLN A O 1
ATOM 649 N N . ALA A 1 86 ? 15.682 -4.888 0.201 1.00 94.94 86 ALA A N 1
ATOM 650 C CA . ALA A 1 86 ? 15.005 -4.374 -0.983 1.00 94.94 86 ALA A CA 1
ATOM 651 C C . ALA A 1 86 ? 14.833 -2.846 -0.914 1.00 94.94 86 ALA A C 1
ATOM 653 O O . ALA A 1 86 ? 15.116 -2.152 -1.895 1.00 94.94 86 ALA A O 1
ATOM 654 N N . SER A 1 87 ? 14.469 -2.302 0.254 1.00 95.88 87 SER A N 1
ATOM 655 C CA . SER A 1 87 ? 14.403 -0.851 0.483 1.00 95.88 87 SER A CA 1
ATOM 656 C C . SER A 1 87 ? 15.752 -0.176 0.224 1.00 95.88 87 SER A C 1
ATOM 658 O O . SER A 1 87 ? 15.827 0.811 -0.513 1.00 95.88 87 SER A O 1
ATOM 660 N N . ALA A 1 88 ? 16.842 -0.729 0.765 1.00 94.56 88 ALA A N 1
ATOM 661 C CA . ALA A 1 88 ? 18.189 -0.208 0.539 1.00 94.56 88 ALA A CA 1
ATOM 662 C C . ALA A 1 88 ? 18.588 -0.256 -0.947 1.00 94.56 88 ALA A C 1
ATOM 664 O O . ALA A 1 88 ? 19.134 0.719 -1.474 1.00 94.56 88 ALA A O 1
ATOM 665 N N . GLY A 1 89 ? 18.270 -1.353 -1.641 1.00 93.38 89 GLY A N 1
ATOM 666 C CA . GLY A 1 89 ? 18.517 -1.499 -3.077 1.00 93.38 89 GLY A CA 1
ATOM 667 C C . GLY A 1 89 ? 17.789 -0.443 -3.915 1.00 93.38 89 GLY A C 1
ATOM 668 O O . GLY A 1 89 ? 18.388 0.179 -4.799 1.00 93.38 89 GLY A O 1
ATOM 669 N N . LEU A 1 90 ? 16.521 -0.175 -3.595 1.00 92.94 90 LEU A N 1
ATOM 670 C CA . LEU A 1 90 ? 15.714 0.831 -4.284 1.00 92.94 90 LEU A CA 1
ATOM 671 C C . LEU A 1 90 ? 16.262 2.259 -4.080 1.00 92.94 90 LEU A C 1
ATOM 673 O O . LEU A 1 90 ? 16.335 3.025 -5.048 1.00 92.94 90 LEU A O 1
ATOM 677 N N . ILE A 1 91 ? 16.717 2.602 -2.865 1.00 92.75 91 ILE A N 1
ATOM 678 C CA . ILE A 1 91 ? 17.388 3.888 -2.576 1.00 92.75 91 ILE A CA 1
ATOM 679 C C . ILE A 1 91 ? 18.671 4.021 -3.398 1.00 92.75 91 ILE A C 1
ATOM 681 O O . ILE A 1 91 ? 18.844 5.013 -4.109 1.00 92.75 91 ILE A O 1
ATOM 685 N N . ALA A 1 92 ? 19.552 3.019 -3.337 1.00 91.06 92 ALA A N 1
ATOM 686 C CA . 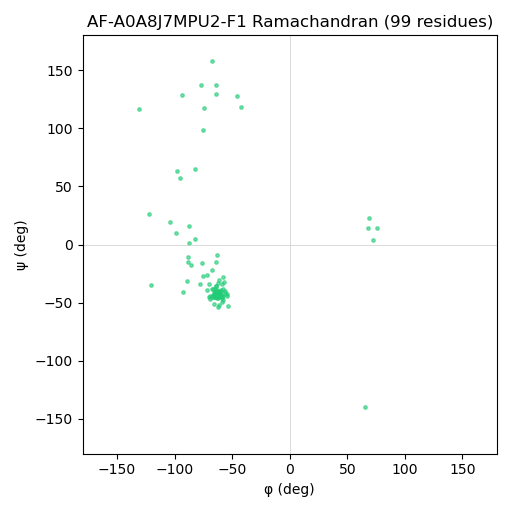ALA A 1 92 ? 20.845 3.055 -4.019 1.00 91.06 92 ALA A CA 1
ATOM 687 C C . ALA A 1 92 ? 20.686 3.304 -5.526 1.00 91.06 92 ALA A C 1
ATOM 689 O O . ALA A 1 92 ? 21.393 4.125 -6.114 1.00 91.06 92 ALA A O 1
ATOM 690 N N . ARG A 1 93 ? 19.697 2.659 -6.148 1.00 86.25 93 ARG A N 1
ATOM 691 C CA . ARG A 1 93 ? 19.385 2.849 -7.565 1.00 86.25 93 ARG A CA 1
ATOM 692 C C . ARG A 1 93 ? 18.876 4.255 -7.882 1.00 86.25 93 ARG A C 1
ATOM 694 O O . ARG A 1 93 ? 19.315 4.859 -8.863 1.00 86.25 93 ARG A O 1
ATOM 701 N N . ARG A 1 94 ? 17.958 4.788 -7.070 1.00 82.19 94 ARG A N 1
ATOM 702 C CA . ARG A 1 94 ? 17.446 6.161 -7.229 1.00 82.19 94 ARG A CA 1
ATOM 703 C C . ARG A 1 94 ? 18.574 7.187 -7.160 1.00 82.19 94 ARG A C 1
ATOM 705 O O . ARG A 1 94 ? 18.571 8.124 -7.951 1.00 82.19 94 ARG A O 1
ATOM 712 N N . SER A 1 95 ? 19.555 6.974 -6.286 1.00 79.88 95 SER A N 1
ATOM 713 C CA . SER A 1 95 ? 20.752 7.816 -6.182 1.00 79.88 95 SER A CA 1
ATOM 714 C C . SER A 1 95 ? 21.734 7.652 -7.350 1.00 79.88 95 SER A C 1
ATOM 716 O O . SER A 1 95 ? 22.476 8.583 -7.645 1.00 79.88 95 SER A O 1
ATOM 718 N N . ALA A 1 96 ? 21.743 6.496 -8.022 1.00 73.69 96 ALA A N 1
ATOM 719 C CA . ALA A 1 96 ? 22.630 6.199 -9.151 1.00 73.69 96 ALA A CA 1
ATOM 720 C C . ALA A 1 96 ? 22.068 6.611 -10.526 1.00 73.69 96 ALA A C 1
ATOM 722 O O . ALA A 1 96 ? 22.796 6.585 -11.518 1.00 73.69 96 ALA A O 1
ATOM 723 N N . THR A 1 97 ? 20.785 6.975 -10.613 1.00 59.44 97 THR A N 1
ATOM 724 C CA . THR A 1 97 ? 20.153 7.345 -11.888 1.00 59.44 97 THR A CA 1
ATOM 725 C C . THR A 1 97 ? 20.638 8.739 -12.315 1.00 59.44 97 THR A C 1
ATOM 727 O O . THR A 1 97 ? 20.384 9.703 -11.589 1.00 59.44 97 THR A O 1
ATOM 730 N N . PRO A 1 98 ? 21.328 8.897 -13.465 1.00 52.66 98 PRO A N 1
ATOM 731 C CA . PRO A 1 98 ? 21.720 10.216 -13.939 1.00 52.66 98 PRO A CA 1
ATOM 732 C C . PRO A 1 98 ? 20.459 11.021 -14.250 1.00 52.66 98 PRO A C 1
ATOM 734 O O . PRO A 1 98 ? 19.507 10.485 -14.819 1.00 52.66 98 PRO A O 1
ATOM 737 N N . ALA A 1 99 ? 20.452 12.299 -13.856 1.00 51.50 99 ALA A N 1
ATOM 738 C CA . ALA A 1 99 ? 19.382 13.230 -14.192 1.00 51.50 99 ALA A CA 1
ATOM 739 C C . ALA A 1 99 ? 19.044 13.094 -15.684 1.00 51.50 99 ALA A C 1
ATOM 741 O O . ALA A 1 99 ? 19.949 13.118 -16.522 1.00 51.50 99 ALA A O 1
ATOM 742 N N . LEU A 1 100 ? 17.756 12.889 -15.980 1.00 51.94 100 LEU A N 1
ATOM 743 C CA . LEU A 1 100 ? 17.218 12.847 -17.338 1.00 51.94 100 LEU A CA 1
ATOM 744 C C . LEU A 1 100 ? 17.849 13.984 -18.159 1.00 51.94 100 LEU A C 1
ATOM 746 O O . LEU A 1 100 ? 17.737 15.150 -17.777 1.00 51.94 100 LEU A O 1
ATOM 750 N N . ARG A 1 101 ? 18.570 13.617 -19.223 1.00 38.78 101 ARG A N 1
ATOM 751 C CA . ARG A 1 101 ? 18.990 14.547 -20.276 1.00 38.78 101 ARG A CA 1
ATOM 752 C C . ARG A 1 101 ? 17.807 14.872 -21.172 1.00 38.78 101 ARG A C 1
ATOM 754 O O . ARG A 1 101 ? 17.014 13.938 -21.424 1.00 38.78 101 ARG A O 1
#

Mean predicted aligned error: 4.76 Å